Protein AF-A0A4Y9J8U8-F1 (afdb_monomer)

pLDDT: mean 78.24, std 16.01, range [36.09, 95.69]

Foldseek 3Di:
DLVVLVVCLVVDDDQDQFDFLCVQLHPCSVQWKDFQVRDDSNDAGTSCLFPCNVPVPVVVCLLVVLVVVLVVQCVVVVDDPDDDRSVVCSVVVVSSVVSVVVSVVVSVVRLVVRVVGMDTDDDPDPVSVVVSVVQCPDPSHSVVSNVVRSCNGCVVVPDDDDDD

Sequence (164 aa):
AYSRLKQLLTSGTALPPDFTLVRAAGPEAPQVFTRRSGRPLTQGISGLFTYDGYYGVFAHELPKVTALLAQEETWVLGKAQGQRSVANEVMTGQLAQEVKRLYLMEYAKVWEDFLADVRPVRVASLDQAGEQARRCSSANSSLERFIRAVARATSPVSYSHLTL

Secondary structure (DSSP, 8-state):
-HHHHHHHHHHSS-PPPPB-HHHHH-TTHHHHEEETT---TT--B-GGGSHHHIIIIIHHHHHHHHHHHHHHHHHHTTT-TTS--HHHHHHTTHHHHHHHHHHHHHHHHHHHHHHHHEEEPPPSSHHHHHHHHHHHHSTT-HHHHHHHHHHHHHGGGSSSS---

InterPro domains:
  IPR009612 IcmF-related [PF06761] (1-154)
  IPR053156 Type VI secretion system TssM-like [PTHR36153] (12-154)

Solvent-accessible surface area (backbone atoms only — not comparable to full-atom values): 9344 Å² total; per-residue (Å²): 110,50,71,58,49,52,50,49,57,72,78,38,78,89,61,49,76,57,52,19,49,40,78,40,20,34,94,60,22,78,77,48,41,43,38,79,82,70,58,58,55,80,56,62,46,57,14,61,72,30,47,63,11,38,66,73,40,50,64,66,47,48,63,57,53,47,52,51,52,23,53,51,48,52,66,74,47,77,83,63,92,85,66,94,48,58,51,56,30,46,76,72,39,51,50,56,51,52,37,50,50,55,50,52,52,50,38,50,49,55,50,52,59,51,55,76,28,54,39,69,50,85,65,93,44,73,70,51,44,54,55,48,50,51,51,45,68,38,93,87,12,41,53,52,37,30,52,54,45,49,51,59,41,49,49,88,71,72,80,84,82,89,79,134

Organism: NCBI:txid1432788

Structure (mmCIF, N/CA/C/O backbone):
data_AF-A0A4Y9J8U8-F1
#
_entry.id   AF-A0A4Y9J8U8-F1
#
loop_
_atom_site.group_PDB
_atom_site.id
_atom_site.type_symbol
_atom_site.label_atom_id
_atom_site.label_alt_id
_atom_site.label_comp_id
_atom_site.label_asym_id
_atom_site.label_entity_id
_atom_site.label_seq_id
_atom_site.pdbx_PDB_ins_code
_atom_site.Cartn_x
_atom_site.Cartn_y
_atom_site.Cartn_z
_atom_site.occupancy
_atom_site.B_iso_or_equiv
_atom_site.auth_seq_id
_atom_site.auth_comp_id
_atom_site.auth_asym_id
_atom_site.auth_atom_id
_atom_site.pdbx_PDB_model_num
ATOM 1 N N . ALA A 1 1 ? -13.289 -8.079 12.590 1.00 81.31 1 ALA A N 1
ATOM 2 C CA . ALA A 1 1 ? -12.902 -6.650 12.631 1.00 81.31 1 ALA A CA 1
ATOM 3 C C . ALA A 1 1 ? -12.051 -6.230 11.426 1.00 81.31 1 ALA A C 1
ATOM 5 O O . ALA A 1 1 ? -12.508 -5.391 10.660 1.00 81.31 1 ALA A O 1
ATOM 6 N N . TYR A 1 2 ? -10.869 -6.828 11.202 1.00 88.12 2 TYR A N 1
ATOM 7 C CA . TYR A 1 2 ? -9.978 -6.437 10.095 1.00 88.12 2 TYR A CA 1
ATOM 8 C C . TYR A 1 2 ? -10.612 -6.543 8.696 1.00 88.12 2 TYR A C 1
ATOM 10 O O . TYR A 1 2 ? -10.598 -5.567 7.953 1.00 88.12 2 TYR A O 1
ATOM 18 N N . SER A 1 3 ? -11.229 -7.680 8.355 1.00 88.44 3 SER A N 1
ATOM 19 C CA . SER A 1 3 ? -11.898 -7.883 7.056 1.00 88.44 3 SER A CA 1
ATOM 20 C C . SER A 1 3 ? -12.967 -6.827 6.764 1.00 88.44 3 SER A C 1
ATOM 22 O O . SER A 1 3 ? -13.044 -6.308 5.654 1.00 88.44 3 SER A O 1
ATOM 24 N N . ARG A 1 4 ? -13.748 -6.460 7.784 1.00 85.75 4 ARG A N 1
ATOM 25 C CA . ARG A 1 4 ? -14.772 -5.418 7.693 1.00 85.75 4 ARG A CA 1
ATOM 26 C C . ARG A 1 4 ? -14.167 -4.033 7.493 1.00 85.75 4 ARG A C 1
ATOM 28 O O . ARG A 1 4 ? -14.622 -3.317 6.610 1.00 85.75 4 ARG A O 1
ATOM 35 N N . LEU A 1 5 ? -13.135 -3.672 8.265 1.00 86.75 5 LEU A N 1
ATOM 36 C CA . LEU A 1 5 ? -12.400 -2.419 8.060 1.00 86.75 5 LEU A CA 1
ATOM 37 C C . LEU A 1 5 ? -11.858 -2.360 6.629 1.00 86.75 5 LEU A C 1
ATOM 39 O O . LEU A 1 5 ? -12.104 -1.392 5.928 1.00 86.75 5 LEU A O 1
ATOM 43 N N . LYS A 1 6 ? -11.209 -3.425 6.154 1.00 90.19 6 LYS A N 1
ATOM 44 C CA . LYS A 1 6 ? -10.696 -3.501 4.782 1.00 90.19 6 LYS A CA 1
ATOM 45 C C . LYS A 1 6 ? -11.798 -3.325 3.736 1.00 90.19 6 LYS A C 1
ATOM 47 O O . LYS A 1 6 ? -11.606 -2.566 2.792 1.00 90.19 6 LYS A O 1
ATOM 52 N N . GLN A 1 7 ? -12.947 -3.979 3.904 1.00 89.12 7 GLN A N 1
ATOM 53 C CA . GLN A 1 7 ? -14.088 -3.812 3.003 1.00 89.12 7 GLN A CA 1
ATOM 54 C C . GLN A 1 7 ? -14.589 -2.362 3.004 1.00 89.12 7 GLN A C 1
ATOM 56 O O . GLN A 1 7 ? -14.750 -1.785 1.936 1.00 89.12 7 GLN A O 1
ATOM 61 N N . LEU A 1 8 ? -14.747 -1.742 4.177 1.00 86.62 8 LEU A N 1
ATOM 62 C CA . LEU A 1 8 ? -15.129 -0.331 4.293 1.00 86.62 8 LEU A CA 1
ATOM 63 C C . LEU A 1 8 ? -14.117 0.601 3.618 1.00 86.62 8 LEU A C 1
ATOM 65 O O . LEU A 1 8 ? -14.527 1.513 2.915 1.00 86.62 8 LEU A O 1
ATOM 69 N N . LEU A 1 9 ? -12.817 0.342 3.774 1.00 86.88 9 LEU A N 1
ATOM 70 C CA . LEU A 1 9 ? -11.743 1.129 3.156 1.00 86.88 9 LEU A CA 1
ATOM 71 C C . LEU A 1 9 ? -11.609 0.919 1.646 1.00 86.88 9 LEU A C 1
ATOM 73 O O . LEU A 1 9 ? -11.012 1.742 0.966 1.00 86.88 9 LEU A O 1
ATOM 77 N N . THR A 1 10 ? -12.098 -0.207 1.130 1.00 85.62 10 THR A N 1
ATOM 78 C CA . THR A 1 10 ? -12.054 -0.511 -0.308 1.00 85.62 10 THR A CA 1
ATOM 79 C C . THR A 1 10 ? -13.324 -0.030 -1.011 1.00 85.62 10 THR A C 1
ATOM 81 O O . THR A 1 10 ? -13.284 0.325 -2.184 1.00 85.62 10 THR A O 1
ATOM 84 N N . SER A 1 11 ? -14.462 -0.033 -0.309 1.00 82.69 11 SER A N 1
ATOM 85 C CA . SER A 1 11 ? -15.759 0.430 -0.820 1.00 82.69 11 SER A CA 1
ATOM 86 C C . SER A 1 11 ? -16.030 1.913 -0.546 1.00 82.69 11 SER A C 1
ATOM 88 O O . SER A 1 11 ? -16.860 2.512 -1.223 1.00 82.69 11 SER A O 1
ATOM 90 N N . GLY A 1 12 ? -15.369 2.492 0.454 1.00 70.75 12 GLY A N 1
ATOM 91 C CA . GLY A 1 12 ? -15.454 3.896 0.845 1.00 70.75 12 GLY A CA 1
ATOM 92 C C . GLY A 1 12 ? -14.104 4.607 0.738 1.00 70.75 12 GLY A C 1
ATOM 93 O O . GLY A 1 12 ? -13.077 3.966 0.561 1.00 70.75 12 GLY A O 1
ATOM 94 N N . THR A 1 13 ? -14.150 5.939 0.869 1.00 64.38 13 THR A N 1
ATOM 95 C CA . THR A 1 13 ? -13.028 6.902 0.820 1.00 64.38 13 THR A CA 1
ATOM 96 C C . THR A 1 13 ? -12.163 6.895 -0.449 1.00 64.38 13 THR A C 1
ATOM 98 O O . THR A 1 13 ? -11.882 5.881 -1.077 1.00 64.38 13 THR A O 1
ATOM 101 N N . ALA A 1 14 ? -11.714 8.090 -0.846 1.00 79.12 14 ALA A N 1
ATOM 102 C CA . ALA A 1 14 ? -10.750 8.265 -1.925 1.00 79.12 14 ALA A CA 1
ATOM 103 C C . ALA A 1 14 ? -9.389 7.711 -1.478 1.00 79.12 14 ALA A C 1
ATOM 105 O O . ALA A 1 14 ? -8.591 8.425 -0.868 1.00 79.12 14 ALA A O 1
ATOM 106 N N . LEU A 1 15 ? -9.147 6.423 -1.731 1.00 88.56 15 LEU A N 1
ATOM 107 C CA . LEU A 1 15 ? -7.833 5.826 -1.531 1.00 88.56 15 LEU A CA 1
ATOM 108 C C . LEU A 1 15 ? -6.783 6.639 -2.306 1.00 88.56 15 LEU A C 1
ATOM 110 O O . LEU A 1 15 ? -7.060 7.103 -3.420 1.00 88.56 15 LEU A O 1
ATOM 114 N N . PRO A 1 16 ? -5.563 6.788 -1.759 1.00 91.69 16 PRO A N 1
ATOM 115 C CA . PRO A 1 16 ? -4.443 7.277 -2.541 1.00 91.69 16 PRO A CA 1
ATOM 116 C C . PRO A 1 16 ? -4.298 6.444 -3.817 1.00 91.69 16 PRO A C 1
ATOM 118 O O . PRO A 1 16 ? -4.687 5.274 -3.836 1.00 91.69 16 PRO A O 1
ATOM 121 N N . PRO A 1 17 ? -3.725 6.992 -4.893 1.00 92.44 17 PRO A N 1
ATOM 122 C CA . PRO A 1 17 ? -3.617 6.218 -6.112 1.00 92.44 17 PRO A CA 1
ATOM 123 C C . PRO A 1 17 ? -2.594 5.087 -5.932 1.00 92.44 17 PRO A C 1
ATOM 125 O O . PRO A 1 17 ? -1.581 5.260 -5.245 1.00 92.44 17 PRO A O 1
ATOM 128 N N . ASP A 1 18 ? -2.826 3.962 -6.602 1.00 94.69 18 ASP A N 1
ATOM 129 C CA . ASP A 1 18 ? -2.029 2.737 -6.482 1.00 94.69 18 ASP A CA 1
ATOM 130 C C . ASP A 1 18 ? -0.540 2.937 -6.766 1.00 94.69 18 ASP A C 1
ATOM 132 O O . ASP A 1 18 ? -0.143 3.629 -7.710 1.00 94.69 18 ASP A O 1
ATOM 136 N N . PHE A 1 19 ? 0.314 2.279 -5.988 1.00 94.69 19 PHE A N 1
ATOM 137 C CA . PHE A 1 19 ? 1.744 2.249 -6.260 1.00 94.69 19 PHE A CA 1
ATOM 138 C C . PHE A 1 19 ? 2.019 1.329 -7.450 1.00 94.69 19 PHE A C 1
ATOM 140 O O . PHE A 1 19 ? 1.784 0.125 -7.384 1.00 94.69 19 PHE A O 1
ATOM 147 N N . THR A 1 20 ? 2.560 1.879 -8.536 1.00 95.69 20 THR A N 1
ATOM 148 C CA . THR A 1 20 ? 2.871 1.135 -9.765 1.00 95.69 20 THR A CA 1
ATOM 149 C C . THR A 1 20 ? 4.320 1.361 -10.169 1.00 95.69 20 THR A C 1
ATOM 151 O O . THR A 1 20 ? 4.923 2.372 -9.801 1.00 95.69 20 THR A O 1
ATOM 154 N N . LEU A 1 21 ? 4.889 0.448 -10.963 1.00 91.31 21 LEU A N 1
ATOM 155 C CA . LEU A 1 21 ? 6.259 0.613 -11.461 1.00 91.31 21 LEU A CA 1
ATOM 156 C C . LEU A 1 21 ? 6.395 1.874 -12.316 1.00 91.31 21 LEU A C 1
ATOM 158 O O . LEU A 1 21 ? 7.371 2.597 -12.168 1.00 91.31 21 L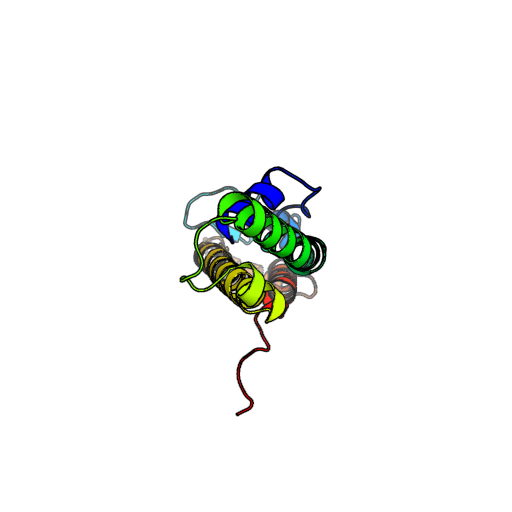EU A O 1
ATOM 162 N N . VAL A 1 22 ? 5.400 2.183 -13.150 1.00 92.69 22 VAL A N 1
ATOM 163 C CA . VAL A 1 22 ? 5.423 3.389 -13.996 1.00 92.69 22 VAL A CA 1
ATOM 164 C C . VAL A 1 22 ? 5.396 4.669 -13.152 1.00 92.69 22 VAL A C 1
ATOM 166 O O . VAL A 1 22 ? 6.148 5.600 -13.434 1.00 92.69 22 VAL A O 1
ATOM 169 N N . ARG A 1 23 ? 4.593 4.720 -12.078 1.00 91.25 23 ARG A N 1
ATOM 170 C CA . ARG A 1 23 ? 4.558 5.884 -11.170 1.00 91.25 23 ARG A CA 1
ATOM 171 C C . ARG A 1 23 ? 5.831 6.006 -10.330 1.00 91.25 23 ARG A C 1
ATOM 173 O O . ARG A 1 23 ? 6.282 7.119 -10.085 1.00 91.25 23 ARG A O 1
ATOM 180 N N . ALA A 1 24 ? 6.407 4.882 -9.904 1.00 88.19 24 ALA A N 1
ATOM 181 C CA . ALA A 1 24 ? 7.583 4.858 -9.036 1.00 88.19 24 ALA A CA 1
ATOM 182 C C . ALA A 1 24 ? 8.905 5.100 -9.786 1.00 88.19 24 ALA A C 1
ATOM 184 O O . ALA A 1 24 ? 9.785 5.789 -9.278 1.00 88.19 24 ALA A O 1
ATOM 185 N N . ALA A 1 25 ? 9.054 4.536 -10.986 1.00 83.06 25 ALA A N 1
ATOM 186 C CA . ALA A 1 25 ? 10.293 4.566 -11.765 1.00 83.06 25 ALA A CA 1
ATOM 187 C C . ALA A 1 25 ? 10.265 5.566 -12.938 1.00 83.06 25 ALA A C 1
ATOM 189 O O . ALA A 1 25 ? 11.302 5.825 -13.557 1.00 83.06 25 ALA A O 1
ATOM 190 N N . GLY A 1 26 ? 9.104 6.164 -13.225 1.00 83.31 26 GLY A N 1
ATOM 191 C CA . GLY A 1 26 ? 8.919 7.156 -14.282 1.00 83.31 26 GLY A CA 1
ATOM 192 C C . GLY A 1 26 ? 8.731 6.558 -15.686 1.00 83.31 26 GLY A C 1
ATOM 193 O O . GLY A 1 26 ? 8.596 5.344 -15.833 1.00 83.31 26 GLY A O 1
ATOM 194 N N . PRO A 1 27 ? 8.730 7.404 -16.735 1.00 84.75 27 PRO A N 1
ATOM 195 C CA . PRO A 1 27 ? 8.406 7.000 -18.110 1.00 84.75 27 PRO A CA 1
ATOM 196 C C . PRO A 1 27 ? 9.301 5.895 -18.687 1.00 84.75 27 PRO A C 1
ATOM 198 O O . PRO A 1 27 ? 8.835 5.084 -19.479 1.00 84.75 27 PRO A O 1
ATOM 201 N N . GLU A 1 28 ? 10.557 5.817 -18.243 1.00 81.56 28 GLU A N 1
ATOM 202 C CA . GLU A 1 28 ? 11.535 4.815 -18.693 1.00 81.56 28 GLU A CA 1
ATOM 203 C C . GLU A 1 28 ? 11.357 3.441 -18.017 1.00 81.56 28 GLU A C 1
ATOM 205 O O . GLU A 1 28 ? 12.071 2.489 -18.338 1.00 81.56 28 GLU A O 1
ATOM 210 N N . ALA A 1 29 ? 10.396 3.295 -17.092 1.00 85.44 29 ALA A N 1
ATOM 211 C CA . ALA A 1 29 ? 10.142 2.041 -16.383 1.00 85.44 29 ALA A CA 1
ATOM 212 C C . ALA A 1 29 ? 10.018 0.810 -17.308 1.00 85.44 29 ALA A C 1
ATOM 214 O O . ALA A 1 29 ? 10.607 -0.215 -16.960 1.00 85.44 29 ALA A O 1
ATOM 215 N N . PRO A 1 30 ? 9.348 0.870 -18.481 1.00 88.00 30 PRO A N 1
ATOM 216 C CA . PRO A 1 30 ? 9.245 -0.275 -19.390 1.00 88.00 30 PRO A CA 1
ATOM 217 C C . PRO A 1 30 ? 10.565 -0.729 -20.021 1.00 88.00 30 PRO A C 1
ATOM 219 O O . PRO A 1 30 ? 10.665 -1.874 -20.448 1.00 88.00 30 PRO A O 1
ATOM 222 N N . GLN A 1 31 ? 11.580 0.137 -20.080 1.00 84.88 31 GLN A N 1
ATOM 223 C CA . GLN A 1 31 ? 12.899 -0.213 -20.621 1.00 84.88 31 GLN A CA 1
ATOM 224 C C . GLN A 1 31 ? 13.805 -0.873 -19.576 1.00 84.88 31 GLN A C 1
ATOM 226 O O . GLN A 1 31 ? 14.790 -1.523 -19.923 1.00 84.88 31 GLN A O 1
ATOM 231 N N . VAL A 1 32 ? 13.494 -0.679 -18.292 1.00 81.12 32 VAL A N 1
ATOM 232 C CA . VAL A 1 32 ? 14.334 -1.116 -17.171 1.00 81.12 32 VAL A CA 1
ATOM 233 C C . VAL A 1 32 ? 13.711 -2.292 -16.437 1.00 81.12 32 VAL A C 1
ATOM 235 O O . VAL A 1 32 ? 14.439 -3.177 -15.996 1.00 81.12 32 VAL A O 1
ATOM 238 N N . PHE A 1 33 ? 12.383 -2.340 -16.333 1.00 88.06 33 PHE A N 1
ATOM 239 C CA . PHE A 1 33 ? 11.669 -3.318 -15.525 1.00 88.06 33 PHE A CA 1
ATOM 240 C C . PHE A 1 33 ? 10.703 -4.175 -16.335 1.00 88.06 33 PHE A C 1
ATOM 242 O O . PHE A 1 33 ? 10.029 -3.727 -17.256 1.00 88.06 33 PHE A O 1
ATOM 249 N N . THR A 1 34 ? 10.582 -5.421 -15.900 1.00 92.56 34 THR A N 1
ATOM 250 C CA . THR A 1 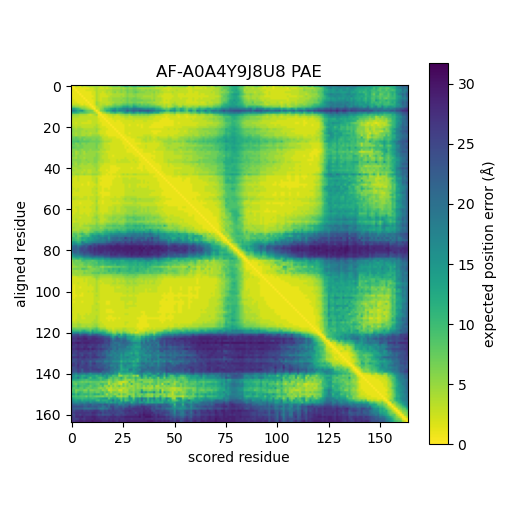34 ? 9.537 -6.359 -16.292 1.00 92.56 34 THR A CA 1
ATOM 251 C C . THR A 1 34 ? 8.962 -7.039 -15.047 1.00 92.56 34 THR A C 1
ATOM 253 O O . THR A 1 34 ? 9.499 -6.913 -13.940 1.00 92.56 34 THR A O 1
ATOM 256 N N . ARG A 1 35 ? 7.849 -7.754 -15.213 1.00 94.31 35 ARG A N 1
ATOM 257 C CA . ARG A 1 35 ? 7.213 -8.558 -14.165 1.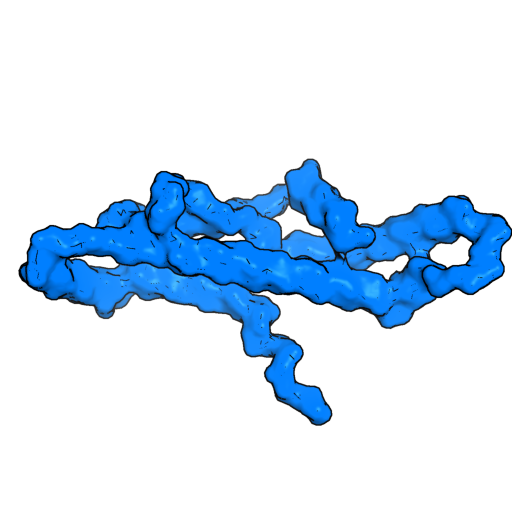00 94.31 35 ARG A CA 1
ATOM 258 C C . ARG A 1 35 ? 7.375 -10.029 -14.510 1.00 94.31 35 ARG A C 1
ATOM 260 O O . ARG A 1 35 ? 7.003 -10.442 -15.606 1.00 94.31 35 ARG A O 1
ATOM 267 N N . ARG A 1 36 ? 7.882 -10.837 -13.575 1.00 93.25 36 ARG A N 1
ATOM 268 C CA . ARG A 1 36 ? 8.005 -12.296 -13.749 1.00 93.25 36 ARG A CA 1
ATOM 269 C C . ARG A 1 36 ? 6.647 -12.935 -14.069 1.00 93.25 36 ARG A C 1
ATOM 271 O O . ARG A 1 36 ? 6.591 -13.872 -14.853 1.00 93.25 36 ARG A O 1
ATOM 278 N N . SER A 1 37 ? 5.573 -12.411 -13.488 1.00 93.56 37 SER A N 1
ATOM 279 C CA . SER A 1 37 ? 4.187 -12.829 -13.705 1.00 93.56 37 SER A CA 1
ATOM 280 C C . SER A 1 37 ? 3.597 -12.416 -15.057 1.00 93.56 37 SER A C 1
ATOM 282 O O . SER A 1 37 ? 2.499 -12.856 -15.382 1.00 93.56 37 SER A O 1
ATOM 284 N N . GLY A 1 38 ? 4.264 -11.539 -15.816 1.00 92.62 38 GLY A N 1
ATOM 285 C CA . GLY A 1 38 ? 3.724 -10.951 -17.045 1.00 92.62 38 GLY A CA 1
ATOM 286 C C . GLY A 1 38 ? 2.646 -9.881 -16.827 1.00 92.62 38 GLY A C 1
ATOM 287 O O . GLY A 1 38 ? 2.080 -9.387 -17.799 1.00 92.62 38 GLY A O 1
ATOM 288 N N . ARG A 1 39 ? 2.348 -9.495 -15.576 1.00 95.19 39 ARG A N 1
ATOM 289 C CA . ARG A 1 39 ? 1.381 -8.422 -15.286 1.00 95.19 39 ARG A CA 1
ATOM 290 C C . ARG A 1 39 ? 1.851 -7.058 -15.826 1.00 95.19 39 ARG A C 1
ATOM 292 O O . ARG A 1 39 ? 3.059 -6.802 -15.844 1.00 95.19 39 ARG A O 1
ATOM 299 N N . PRO A 1 40 ? 0.928 -6.151 -16.203 1.00 95.12 40 PRO A N 1
ATOM 300 C CA . PRO A 1 40 ? 1.279 -4.805 -16.658 1.00 95.12 40 PRO A CA 1
ATOM 301 C C . PRO A 1 40 ? 2.041 -4.000 -15.595 1.00 95.12 40 PRO A C 1
ATOM 303 O O . PRO A 1 40 ? 1.724 -4.075 -14.412 1.00 95.12 40 PRO A O 1
ATOM 306 N N . LEU A 1 41 ? 2.981 -3.144 -16.012 1.00 92.25 41 LEU A N 1
ATOM 307 C CA . LEU A 1 41 ? 3.726 -2.245 -15.104 1.00 92.25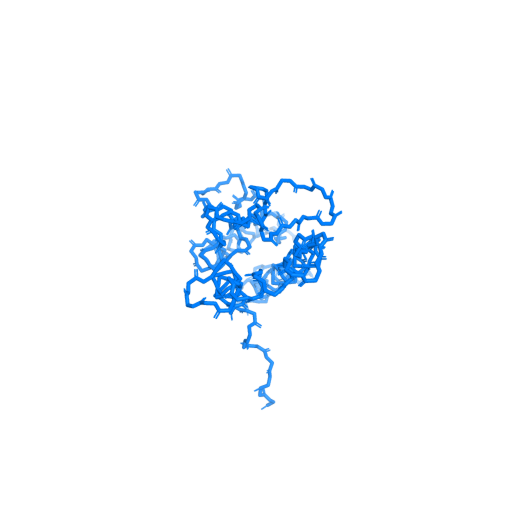 41 LEU A CA 1
ATOM 308 C C . LEU A 1 41 ? 2.850 -1.145 -14.478 1.00 92.25 41 LEU A C 1
ATOM 310 O O . LEU A 1 41 ? 3.245 -0.507 -13.499 1.00 92.25 41 LEU A O 1
ATOM 314 N N . THR A 1 42 ? 1.678 -0.914 -15.070 1.00 94.75 42 THR A N 1
ATOM 315 C CA . THR A 1 42 ? 0.618 -0.025 -14.581 1.00 94.75 42 THR A CA 1
ATOM 316 C C . THR A 1 42 ? -0.260 -0.683 -13.522 1.00 94.75 42 THR A C 1
ATOM 318 O O . THR A 1 42 ? -1.008 0.021 -12.854 1.00 94.75 42 THR A O 1
ATOM 321 N N . GLN A 1 43 ? -0.167 -2.001 -13.337 1.00 95.19 43 GLN A N 1
ATOM 322 C CA . GLN A 1 43 ? -0.799 -2.703 -12.228 1.00 95.19 43 GLN A CA 1
ATOM 323 C C . GLN A 1 43 ? 0.203 -2.822 -11.079 1.00 95.19 43 GLN A C 1
ATOM 325 O O . GLN A 1 43 ? 1.363 -3.186 -11.283 1.00 95.19 43 GLN A O 1
ATOM 330 N N . GLY A 1 44 ? -0.234 -2.537 -9.855 1.00 93.94 44 GLY A N 1
ATOM 331 C CA . GLY A 1 44 ? 0.656 -2.611 -8.707 1.00 93.94 44 GLY A CA 1
ATOM 332 C C . GLY A 1 44 ? -0.056 -2.807 -7.381 1.00 93.94 44 GLY A C 1
ATOM 333 O O . GLY A 1 44 ? -0.995 -3.594 -7.286 1.00 93.94 44 GLY A O 1
ATOM 334 N N . ILE A 1 45 ? 0.464 -2.158 -6.347 1.00 95.38 45 ILE A N 1
ATOM 335 C CA . ILE A 1 45 ? -0.017 -2.278 -4.975 1.00 95.38 45 ILE A CA 1
ATOM 336 C C . ILE A 1 45 ? -1.138 -1.264 -4.768 1.00 95.38 45 ILE A C 1
ATOM 338 O O . ILE A 1 45 ? -0.951 -0.081 -5.058 1.00 95.38 45 ILE A O 1
ATOM 342 N N . SER A 1 46 ? -2.276 -1.723 -4.240 1.00 95.56 46 SER A N 1
ATOM 343 C CA . SER A 1 46 ? -3.383 -0.833 -3.877 1.00 95.56 46 SER A CA 1
ATOM 344 C C . SER A 1 46 ? -2.884 0.312 -2.998 1.00 95.56 46 SER A C 1
ATOM 346 O O . SER A 1 46 ? -2.118 0.078 -2.061 1.00 95.56 46 SER A O 1
ATOM 348 N N . GLY A 1 47 ? -3.361 1.531 -3.257 1.00 94.25 47 GLY A N 1
ATOM 349 C CA . GLY A 1 47 ? -3.037 2.717 -2.464 1.00 94.25 47 GLY A CA 1
ATOM 350 C C . GLY A 1 47 ? -3.251 2.543 -0.961 1.00 94.25 47 GLY A C 1
ATOM 351 O O . GLY A 1 47 ? -2.534 3.163 -0.177 1.00 94.25 47 GLY A O 1
ATOM 352 N N . LEU A 1 48 ? -4.156 1.643 -0.556 1.00 94.38 48 LEU A N 1
ATOM 353 C CA . LEU A 1 48 ? -4.353 1.245 0.836 1.00 94.38 48 LEU A CA 1
ATOM 354 C C . LEU A 1 48 ? -3.044 0.776 1.488 1.00 94.38 48 LEU A C 1
ATOM 356 O O . LEU A 1 48 ? -2.735 1.217 2.584 1.00 94.38 48 LEU A O 1
ATOM 360 N N . PHE A 1 49 ? -2.240 -0.039 0.802 1.00 94.94 49 PHE A N 1
ATOM 361 C CA . PHE A 1 49 ? -0.978 -0.592 1.310 1.00 94.94 49 PHE A CA 1
ATOM 362 C C . PHE A 1 49 ? 0.234 0.269 0.931 1.00 94.94 49 PHE A C 1
ATOM 364 O O . PHE A 1 49 ? 1.305 -0.238 0.598 1.00 94.94 49 PHE A O 1
ATOM 371 N N . THR A 1 50 ? 0.071 1.589 0.978 1.00 93.38 50 THR A N 1
ATOM 372 C CA . THR A 1 50 ? 1.158 2.559 0.796 1.00 93.38 50 THR A CA 1
ATOM 373 C C . THR A 1 50 ? 1.340 3.400 2.056 1.00 93.38 50 THR A C 1
ATOM 375 O O . THR A 1 50 ? 0.497 3.367 2.953 1.00 93.38 50 THR A O 1
ATOM 378 N N . TYR A 1 51 ? 2.418 4.186 2.125 1.00 88.38 51 TYR A N 1
ATOM 379 C CA . TYR A 1 51 ? 2.629 5.145 3.214 1.00 88.38 51 TYR A CA 1
ATOM 380 C C . TYR A 1 51 ? 1.416 6.073 3.386 1.00 88.38 51 TYR A C 1
ATOM 382 O O . TYR A 1 51 ? 0.866 6.180 4.483 1.00 88.38 51 TYR A O 1
ATOM 390 N N . ASP A 1 52 ? 0.960 6.686 2.290 1.00 91.06 52 ASP A N 1
ATOM 391 C CA . ASP A 1 52 ? -0.179 7.607 2.307 1.00 91.06 52 ASP A CA 1
ATOM 392 C C . ASP A 1 52 ? -1.484 6.871 2.655 1.00 91.06 52 ASP A C 1
ATOM 394 O O . ASP A 1 52 ? -2.341 7.428 3.332 1.00 91.06 52 ASP A O 1
ATOM 398 N N . GLY A 1 53 ? -1.625 5.600 2.262 1.00 93.25 53 GLY A N 1
ATOM 399 C CA . GLY A 1 53 ? -2.774 4.769 2.636 1.00 93.25 53 GLY A CA 1
ATOM 400 C C . GLY A 1 53 ? -2.793 4.423 4.121 1.00 93.25 53 GLY A C 1
ATOM 401 O O . GLY A 1 53 ? -3.837 4.500 4.766 1.00 93.25 53 GLY A O 1
ATOM 402 N N . TYR A 1 54 ? -1.634 4.106 4.698 1.00 92.38 54 TYR A N 1
ATOM 403 C CA . TYR A 1 54 ? -1.533 3.809 6.120 1.00 92.38 54 TYR A CA 1
ATOM 404 C C . TYR A 1 54 ? -1.829 5.045 6.976 1.00 92.38 54 TYR A C 1
ATOM 406 O O . TYR A 1 54 ? -2.717 4.996 7.828 1.00 92.38 54 TYR A O 1
ATOM 414 N N . TYR A 1 55 ? -1.111 6.147 6.742 1.00 91.00 55 TYR A N 1
ATOM 415 C CA . TYR A 1 55 ? -1.243 7.352 7.562 1.00 91.00 55 TYR A CA 1
ATOM 416 C C . TYR A 1 55 ? -2.499 8.149 7.230 1.00 91.00 55 TYR A C 1
ATOM 418 O O . TYR A 1 55 ? -3.164 8.608 8.146 1.00 91.00 55 TYR A O 1
ATOM 426 N N . GLY A 1 56 ? -2.835 8.294 5.948 1.00 90.19 56 GLY A N 1
ATOM 427 C CA . GLY A 1 56 ? -3.943 9.128 5.487 1.00 90.19 56 GLY A CA 1
ATOM 428 C C . GLY A 1 56 ? -5.304 8.438 5.485 1.00 90.19 56 GLY A C 1
ATOM 429 O O . GLY A 1 56 ? -6.318 9.126 5.407 1.00 90.19 56 GLY A O 1
ATOM 430 N N . VAL A 1 57 ? -5.360 7.105 5.600 1.00 92.38 57 VAL A N 1
ATOM 431 C CA . VAL A 1 57 ? -6.631 6.363 5.572 1.00 92.38 57 VAL A CA 1
ATOM 432 C C . VAL A 1 57 ? -6.738 5.371 6.728 1.00 92.38 57 VAL A C 1
ATOM 434 O O . VAL A 1 57 ? -7.551 5.561 7.631 1.00 92.38 57 VAL A O 1
ATOM 437 N N . PHE A 1 58 ? -5.916 4.320 6.742 1.00 93.31 58 PHE A N 1
ATOM 438 C CA . PHE A 1 58 ? -6.076 3.207 7.682 1.00 93.31 58 PHE A CA 1
ATOM 439 C C . PHE A 1 58 ? -6.012 3.653 9.149 1.00 93.31 58 PHE A C 1
ATOM 441 O O . PHE A 1 58 ? -6.893 3.309 9.936 1.00 93.31 58 PHE A O 1
ATOM 448 N N . ALA A 1 59 ? -4.995 4.437 9.518 1.00 91.88 59 ALA A N 1
ATOM 449 C CA . ALA A 1 59 ? -4.799 4.894 10.893 1.00 91.88 59 ALA A CA 1
ATOM 450 C C . ALA A 1 59 ? -5.949 5.787 11.394 1.00 91.88 59 ALA A C 1
ATOM 452 O O . ALA A 1 59 ? -6.274 5.754 12.580 1.00 91.88 59 ALA A O 1
ATOM 453 N N . HIS A 1 60 ? -6.590 6.545 10.500 1.00 91.38 60 HIS A N 1
ATOM 454 C CA . HIS A 1 60 ? -7.724 7.412 10.830 1.00 91.38 60 HIS A CA 1
ATOM 455 C C . HIS A 1 60 ? -9.051 6.655 10.956 1.00 91.38 60 HIS A C 1
ATOM 457 O O . HIS A 1 60 ? -9.900 7.027 11.768 1.00 91.38 60 HIS A O 1
ATOM 463 N N . GLU A 1 61 ? -9.242 5.600 10.166 1.00 91.31 61 GLU A N 1
ATOM 464 C CA . GLU A 1 61 ? -10.483 4.820 10.151 1.00 91.31 61 GLU A CA 1
ATOM 465 C C . GLU A 1 61 ? -10.509 3.717 11.214 1.00 91.31 61 GLU A C 1
ATOM 467 O O . GLU A 1 61 ? -11.581 3.340 11.696 1.00 91.31 61 GLU A O 1
ATOM 472 N N . LEU A 1 62 ? -9.336 3.239 11.641 1.00 91.44 62 LEU A N 1
ATOM 473 C CA . LEU A 1 62 ? -9.212 2.180 12.638 1.00 91.44 62 LEU A CA 1
ATOM 474 C C . LEU A 1 62 ? -10.015 2.466 13.928 1.00 91.44 62 LEU A C 1
ATOM 476 O O . LEU A 1 62 ? -10.845 1.619 14.269 1.00 91.44 62 LEU A O 1
ATOM 480 N N . PRO A 1 63 ? -9.880 3.628 14.609 1.00 90.06 63 PRO A N 1
ATOM 481 C CA . PRO A 1 63 ? -10.632 3.902 15.836 1.00 90.06 63 PRO A CA 1
ATOM 482 C C . PRO A 1 63 ? -12.152 3.928 15.625 1.00 90.06 63 PRO A C 1
ATOM 484 O O . PRO A 1 63 ? -12.905 3.451 16.476 1.00 90.06 63 PRO A O 1
ATOM 487 N N . LYS A 1 64 ? -12.611 4.447 14.475 1.00 89.38 64 LYS A N 1
ATOM 488 C CA . LYS A 1 64 ? -14.040 4.566 14.142 1.00 89.38 64 LYS A CA 1
ATOM 489 C C . LYS A 1 64 ? -14.682 3.192 13.991 1.00 89.38 64 LYS A C 1
ATOM 491 O O . LYS A 1 64 ? -15.729 2.928 14.576 1.00 89.38 64 LYS A O 1
ATOM 496 N N . VAL A 1 65 ? -14.028 2.297 13.250 1.00 86.38 65 VAL A N 1
ATOM 497 C CA . VAL A 1 65 ? -14.539 0.939 13.031 1.00 86.38 65 VAL A CA 1
ATOM 498 C C . VAL A 1 65 ? -14.492 0.116 14.312 1.00 86.38 65 VAL A C 1
ATOM 500 O O . VAL A 1 65 ? -15.443 -0.608 14.595 1.00 86.38 65 VAL A O 1
ATOM 503 N N . THR A 1 66 ? -13.437 0.242 15.123 1.00 86.31 66 THR A N 1
ATOM 504 C CA . THR A 1 66 ? -13.388 -0.452 16.417 1.00 86.31 66 THR A CA 1
ATOM 505 C C . THR A 1 66 ? -14.482 0.031 17.370 1.00 86.31 66 THR A C 1
ATOM 507 O O . THR A 1 66 ? -15.098 -0.792 18.038 1.00 86.31 66 THR A O 1
ATOM 510 N N . ALA A 1 67 ? -14.797 1.331 17.383 1.00 86.50 67 ALA A N 1
ATOM 511 C CA . ALA A 1 67 ? -15.883 1.875 18.200 1.00 86.50 67 ALA A CA 1
ATOM 512 C C . ALA A 1 67 ? -17.269 1.408 17.724 1.00 86.50 67 ALA A C 1
ATOM 514 O O . ALA A 1 67 ? -18.100 1.030 18.548 1.00 86.50 67 ALA A O 1
ATOM 515 N N . LEU A 1 68 ? -17.505 1.378 16.407 1.00 85.31 68 LEU A N 1
ATOM 516 C CA . LEU A 1 68 ? -18.745 0.852 15.830 1.00 85.31 68 LEU A CA 1
ATOM 517 C C . LEU A 1 68 ? -18.965 -0.614 16.233 1.00 85.31 68 LEU A C 1
ATOM 519 O O . LEU A 1 68 ? -20.048 -0.974 16.683 1.00 85.31 68 LEU A O 1
ATOM 523 N N . LEU A 1 69 ? -17.922 -1.444 16.132 1.00 80.31 69 LEU A N 1
ATOM 524 C CA . LEU A 1 69 ? -17.990 -2.858 16.506 1.00 80.31 69 LEU A CA 1
ATOM 525 C C . LEU A 1 69 ? -18.322 -3.055 17.992 1.00 80.31 69 LEU A C 1
ATOM 527 O O . LEU A 1 69 ? -19.102 -3.944 18.320 1.00 80.31 69 LEU A O 1
ATOM 531 N N . ALA A 1 70 ? -17.788 -2.212 18.884 1.00 80.19 70 ALA A N 1
ATOM 532 C CA . ALA A 1 70 ? -18.145 -2.244 20.304 1.00 80.19 70 ALA A CA 1
ATOM 533 C C . ALA A 1 70 ? -19.634 -1.949 20.539 1.00 80.19 70 ALA A C 1
ATOM 535 O O . ALA A 1 70 ? -20.282 -2.610 21.353 1.00 80.19 70 ALA A O 1
ATOM 536 N N . GLN A 1 71 ? -20.178 -0.951 19.837 1.00 80.44 71 GLN A N 1
ATOM 537 C CA . GLN A 1 71 ? -21.586 -0.565 19.955 1.00 80.44 71 GLN A CA 1
ATOM 538 C C . GLN A 1 71 ? -22.508 -1.652 19.404 1.00 80.44 71 GLN A C 1
ATOM 540 O O . GLN A 1 71 ? -23.513 -1.980 20.033 1.00 80.44 71 GLN A O 1
ATOM 545 N N . GLU A 1 72 ? -22.142 -2.248 18.269 1.00 76.12 72 GLU A N 1
ATOM 546 C CA . GLU A 1 72 ? -22.895 -3.344 17.670 1.00 76.12 72 GLU A CA 1
ATOM 547 C C . GLU A 1 72 ? -22.900 -4.582 18.566 1.00 76.12 72 GLU A C 1
ATOM 549 O O . GLU A 1 72 ? -23.962 -5.152 18.795 1.00 76.12 72 GLU A O 1
ATOM 554 N N . GLU A 1 73 ? -21.757 -4.970 19.139 1.00 68.75 73 GLU A N 1
ATOM 555 C CA . GLU A 1 73 ? -21.729 -6.062 20.115 1.00 68.75 73 GLU A CA 1
ATOM 556 C C . GLU A 1 73 ? -22.569 -5.754 21.350 1.00 68.75 73 GLU A C 1
ATOM 558 O O . GLU A 1 73 ? -23.299 -6.622 21.811 1.00 68.75 73 GLU A O 1
ATOM 563 N N . THR A 1 74 ? -22.516 -4.530 21.876 1.00 64.38 74 THR A N 1
ATOM 564 C CA . THR A 1 74 ? -23.311 -4.149 23.056 1.00 64.38 74 THR A CA 1
ATOM 565 C C . THR A 1 74 ? -24.816 -4.226 22.767 1.00 64.38 74 THR A C 1
ATOM 567 O O . THR A 1 74 ? -25.592 -4.668 23.613 1.00 64.38 74 THR A O 1
ATOM 570 N N . TRP A 1 75 ? -25.232 -3.846 21.556 1.00 64.00 75 TRP A N 1
ATOM 571 C CA . TRP A 1 75 ? -26.615 -3.959 21.090 1.00 64.00 75 TRP A CA 1
ATOM 572 C C . TRP A 1 75 ? -27.045 -5.419 20.855 1.00 64.00 75 TRP A C 1
ATOM 574 O O . TRP A 1 75 ? -28.142 -5.800 21.264 1.00 64.00 75 TRP A O 1
ATOM 584 N N . VAL A 1 76 ? -26.190 -6.250 20.247 1.00 60.28 76 VAL A N 1
ATOM 585 C CA . VAL A 1 76 ? -26.486 -7.669 19.969 1.00 60.28 76 VAL A CA 1
ATOM 586 C C . VAL A 1 76 ? -26.444 -8.522 21.247 1.00 60.28 76 VAL A C 1
ATOM 588 O O . VAL A 1 76 ? -27.270 -9.418 21.416 1.00 60.28 76 VAL A O 1
ATOM 591 N N . LEU A 1 77 ? -25.517 -8.238 22.168 1.00 58.25 77 LEU A N 1
ATOM 592 C CA . LEU A 1 77 ? -25.238 -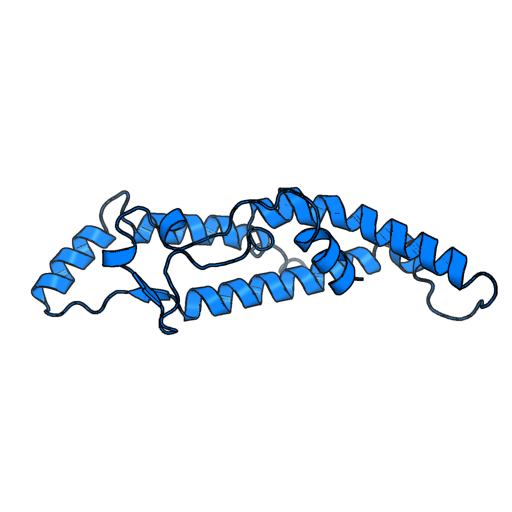9.030 23.374 1.00 58.25 77 LEU A CA 1
ATOM 593 C C . LEU A 1 77 ? -25.904 -8.499 24.646 1.00 58.25 77 LEU A C 1
ATOM 595 O O . LEU A 1 77 ? -25.549 -8.958 25.733 1.00 58.25 77 LEU A O 1
ATOM 599 N N . GLY A 1 78 ? -26.908 -7.620 24.552 1.00 54.22 78 GLY A N 1
ATOM 600 C CA . GLY A 1 78 ? -27.692 -7.099 25.687 1.00 54.22 78 GLY A CA 1
ATOM 601 C C . GLY A 1 78 ? -28.389 -8.147 26.584 1.00 54.22 78 GLY A C 1
ATOM 602 O O . GLY A 1 78 ? -29.283 -7.789 27.347 1.00 54.22 78 GLY A O 1
ATOM 603 N N . LYS A 1 79 ? -28.025 -9.437 26.493 1.00 52.94 79 LYS A N 1
ATOM 604 C CA . LYS A 1 79 ? -28.550 -10.569 27.267 1.00 52.94 79 LYS A CA 1
ATOM 605 C C . LYS A 1 79 ? -27.537 -11.662 27.671 1.00 52.94 79 LYS A C 1
ATOM 607 O O . LYS A 1 79 ? -27.962 -12.602 28.334 1.00 52.94 79 LYS A O 1
ATOM 612 N N . ALA A 1 80 ? -26.243 -11.595 27.334 1.00 49.69 80 ALA A N 1
ATOM 613 C CA . ALA A 1 80 ? -25.296 -12.682 27.654 1.00 49.69 80 ALA A CA 1
ATOM 614 C C . ALA A 1 80 ? -23.994 -12.168 28.299 1.00 49.69 80 ALA A C 1
ATOM 616 O O . ALA A 1 80 ? -23.009 -11.886 27.622 1.00 49.69 80 ALA A O 1
ATOM 617 N N . GLN A 1 81 ? -23.983 -12.058 29.631 1.00 49.34 81 GLN A N 1
ATOM 618 C CA . GLN A 1 81 ? -22.757 -11.849 30.410 1.00 49.34 81 GLN A CA 1
ATOM 619 C C . GLN A 1 81 ? -21.973 -13.167 30.488 1.00 49.34 81 GLN A C 1
ATOM 621 O O . GLN A 1 81 ? -22.458 -14.132 31.071 1.00 49.34 81 GLN A O 1
ATOM 626 N N . GLY A 1 82 ? -20.762 -13.216 29.923 1.00 52.81 82 GLY A N 1
ATOM 627 C CA . GLY A 1 82 ? -19.861 -14.353 30.156 1.00 52.81 82 GLY A CA 1
ATOM 628 C C . GLY A 1 82 ? -18.664 -14.501 29.216 1.00 52.81 82 GLY A C 1
ATOM 629 O O . GLY A 1 82 ? -17.707 -15.178 29.579 1.00 52.81 82 GLY A O 1
ATOM 630 N N . GLN A 1 83 ? -18.664 -13.869 28.039 1.00 55.66 83 GLN A N 1
ATOM 631 C CA . GLN A 1 83 ? -17.521 -13.904 27.115 1.00 55.66 83 GLN A CA 1
ATOM 632 C C . GLN A 1 83 ? -16.737 -12.588 27.116 1.00 55.66 83 GLN A C 1
ATOM 634 O O . GLN A 1 83 ? -17.265 -11.532 27.464 1.00 55.66 83 GLN A O 1
ATOM 639 N N . ARG A 1 84 ? -15.453 -12.680 26.743 1.00 61.03 84 ARG A N 1
ATOM 640 C CA . ARG A 1 84 ? -14.524 -11.562 26.528 1.00 61.03 84 ARG A CA 1
ATOM 641 C C . ARG A 1 84 ? -15.222 -10.504 25.662 1.00 61.03 84 ARG A C 1
ATOM 643 O O . ARG A 1 84 ? -15.425 -10.719 24.476 1.00 61.03 84 ARG A O 1
ATOM 650 N N . SER A 1 85 ? -15.687 -9.424 26.285 1.00 73.00 85 SER A N 1
ATOM 651 C CA . SER A 1 85 ? -16.538 -8.436 25.614 1.00 73.00 85 SER A CA 1
ATOM 652 C C . SER A 1 85 ? -15.703 -7.583 24.662 1.00 73.00 85 SER A C 1
ATOM 654 O O . SER A 1 85 ? -14.703 -7.005 25.102 1.00 73.00 85 SER A O 1
ATOM 656 N N . VAL A 1 86 ? -16.121 -7.421 23.399 1.00 74.44 86 VAL A N 1
ATOM 657 C CA . VAL A 1 86 ? -15.433 -6.513 22.463 1.00 74.44 86 VAL A CA 1
ATOM 658 C C . VAL A 1 86 ? -15.428 -5.080 22.981 1.00 74.44 86 VAL A C 1
ATOM 660 O O . VAL A 1 86 ? -14.456 -4.364 22.764 1.00 74.44 86 VAL A O 1
ATOM 663 N N . ALA A 1 87 ? -16.441 -4.665 23.748 1.00 74.69 87 ALA A N 1
ATOM 664 C CA . ALA A 1 87 ? -16.428 -3.360 24.405 1.00 74.69 87 ALA A CA 1
ATOM 665 C C . ALA A 1 87 ? -15.208 -3.191 25.333 1.00 74.69 87 ALA A C 1
ATOM 667 O O . ALA A 1 87 ? -14.574 -2.135 25.335 1.00 74.69 87 ALA A O 1
ATOM 668 N N . ASN A 1 88 ? -14.821 -4.246 26.060 1.00 78.75 88 ASN A N 1
ATOM 669 C CA . ASN A 1 88 ? -13.626 -4.239 26.905 1.00 78.75 88 ASN A CA 1
ATOM 670 C C . ASN A 1 88 ? -12.327 -4.265 26.075 1.00 78.75 88 ASN A C 1
ATOM 672 O O . ASN A 1 88 ? -11.372 -3.556 26.389 1.00 78.75 88 ASN A O 1
ATOM 676 N N . GLU A 1 89 ? -12.277 -5.031 24.982 1.00 80.56 89 GLU A N 1
ATOM 677 C CA . GLU A 1 89 ? -11.115 -5.049 24.073 1.00 80.56 89 GLU A CA 1
ATOM 678 C C . GLU A 1 89 ? -10.907 -3.713 23.349 1.00 80.56 89 GLU A C 1
ATOM 680 O O . GLU A 1 89 ? -9.776 -3.326 23.056 1.00 80.56 89 GLU A O 1
ATOM 685 N N . VAL A 1 90 ? -11.989 -2.985 23.075 1.00 80.00 90 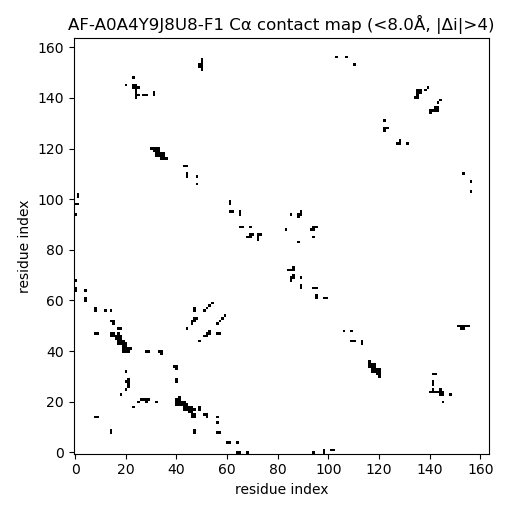VAL A N 1
ATOM 686 C CA . VAL A 1 90 ? -11.945 -1.638 22.498 1.00 80.00 90 VAL A CA 1
ATOM 687 C C . VAL A 1 90 ? -11.500 -0.620 23.542 1.00 80.00 90 VAL A C 1
ATOM 689 O O . VAL A 1 90 ? -10.602 0.168 23.253 1.00 80.00 90 VAL A O 1
ATOM 692 N N . MET A 1 91 ? -12.033 -0.683 24.767 1.00 80.56 91 MET A N 1
ATOM 693 C CA . MET A 1 91 ? -11.608 0.178 25.880 1.00 80.56 91 MET A CA 1
ATOM 694 C C . MET A 1 91 ? -10.120 0.005 26.218 1.00 80.56 91 MET A C 1
ATOM 696 O O . MET A 1 91 ? -9.422 0.983 26.467 1.00 80.56 91 MET A O 1
ATOM 700 N N . THR A 1 92 ? -9.620 -1.231 26.197 1.00 84.38 92 THR A N 1
ATOM 701 C CA . THR A 1 92 ? -8.202 -1.549 26.446 1.00 84.38 92 THR A CA 1
ATOM 702 C C . THR A 1 92 ? -7.305 -1.353 25.217 1.00 84.38 92 THR A C 1
ATOM 704 O O . THR A 1 92 ? -6.087 -1.474 25.324 1.00 84.38 92 THR A O 1
ATOM 707 N N . GLY A 1 93 ? -7.881 -1.072 24.042 1.00 85.62 93 GLY A N 1
ATOM 708 C CA . GLY A 1 93 ? -7.160 -0.914 22.776 1.00 85.62 93 GLY A CA 1
ATOM 709 C C . GLY A 1 93 ? -6.667 -2.218 22.134 1.00 85.62 93 GLY A C 1
ATOM 710 O O . GLY A 1 93 ? -6.094 -2.176 21.043 1.00 85.62 93 GLY A O 1
ATOM 711 N N . GLN A 1 94 ? -6.914 -3.375 22.754 1.00 86.75 94 GLN A N 1
ATOM 712 C CA . GLN A 1 94 ? -6.499 -4.694 22.261 1.00 86.75 94 GLN A CA 1
ATOM 713 C C . GLN A 1 94 ? -7.056 -4.989 20.864 1.00 86.75 94 GLN A C 1
ATOM 715 O O . GLN A 1 94 ? -6.319 -5.451 19.991 1.00 86.75 94 GLN A O 1
ATOM 720 N N . LEU A 1 95 ? -8.325 -4.646 20.608 1.00 87.38 95 LEU A N 1
ATOM 721 C CA . LEU A 1 95 ? -8.924 -4.868 19.290 1.00 87.38 95 LEU A CA 1
ATOM 722 C C . LEU A 1 95 ? -8.223 -4.040 18.205 1.00 87.38 95 LEU A C 1
ATOM 724 O O . LEU A 1 95 ? -7.947 -4.540 17.113 1.00 87.38 95 LEU A O 1
ATOM 728 N N . ALA A 1 96 ? -7.920 -2.773 18.497 1.00 88.88 96 ALA A N 1
ATOM 729 C CA . ALA A 1 96 ? -7.240 -1.893 17.553 1.00 88.88 96 ALA A CA 1
ATOM 730 C C . ALA A 1 96 ? -5.817 -2.388 17.252 1.00 88.88 96 ALA A C 1
ATOM 732 O O . ALA A 1 96 ? -5.394 -2.383 16.093 1.00 88.88 96 ALA A O 1
ATOM 733 N N . GLN A 1 97 ? -5.099 -2.865 18.273 1.00 90.44 97 GLN A N 1
ATOM 734 C CA . GLN A 1 97 ? -3.771 -3.460 18.115 1.00 90.44 97 GLN A CA 1
ATOM 735 C C . GLN A 1 97 ? -3.806 -4.712 17.235 1.00 90.44 97 GLN A C 1
ATOM 737 O O . GLN A 1 97 ? -2.993 -4.827 16.318 1.00 90.44 97 GLN A O 1
ATOM 742 N N . GLU A 1 98 ? -4.771 -5.607 17.447 1.00 89.31 98 GLU A N 1
ATOM 743 C CA . GLU A 1 98 ? -4.891 -6.831 16.652 1.00 89.31 98 GLU A CA 1
ATOM 744 C C . GLU A 1 98 ? -5.245 -6.535 15.189 1.00 89.31 98 GLU A C 1
ATOM 746 O O . GLU A 1 98 ? -4.631 -7.071 14.266 1.00 89.31 98 GLU A O 1
ATOM 751 N N . VAL A 1 99 ? -6.177 -5.609 14.945 1.00 92.50 99 VAL A N 1
ATOM 752 C CA . VAL A 1 99 ? -6.520 -5.179 13.581 1.00 92.50 99 VAL A CA 1
ATOM 753 C C . VAL A 1 99 ? -5.321 -4.531 12.887 1.00 92.50 99 VAL A C 1
ATOM 755 O O . VAL A 1 99 ? -5.061 -4.821 11.718 1.00 92.50 99 VAL A O 1
ATOM 758 N N . LYS A 1 100 ? -4.562 -3.689 13.598 1.00 91.75 100 LYS A N 1
ATOM 759 C CA . LYS A 1 100 ? -3.324 -3.094 13.081 1.00 91.75 100 LYS A CA 1
ATOM 760 C C . LYS A 1 100 ? -2.278 -4.162 12.757 1.00 91.75 100 LYS A C 1
ATOM 762 O O . LYS A 1 100 ? -1.652 -4.080 11.705 1.00 91.75 100 LYS A O 1
ATOM 767 N N . ARG A 1 101 ? -2.106 -5.170 13.615 1.00 90.88 101 ARG A N 1
ATOM 768 C CA . ARG A 1 101 ? -1.176 -6.286 13.390 1.00 90.88 101 ARG A CA 1
ATOM 769 C C . ARG A 1 101 ? -1.521 -7.042 12.107 1.00 90.88 101 ARG A C 1
ATOM 771 O O . ARG A 1 101 ? -0.652 -7.214 11.258 1.00 90.88 101 ARG A O 1
ATOM 778 N N . LEU A 1 102 ? -2.787 -7.429 11.935 1.00 92.38 102 LEU A N 1
ATOM 779 C CA . LEU A 1 102 ? -3.263 -8.120 10.730 1.00 92.38 102 LEU A CA 1
ATOM 780 C C . LEU A 1 102 ? -3.070 -7.272 9.467 1.00 92.38 102 LEU A C 1
ATOM 782 O O . LEU A 1 102 ? -2.601 -7.782 8.451 1.00 92.38 102 LEU A O 1
ATOM 786 N N . TYR A 1 103 ? -3.361 -5.972 9.548 1.00 93.88 103 TYR A N 1
ATOM 787 C CA . TYR A 1 103 ? -3.111 -5.041 8.452 1.00 93.88 103 TYR A CA 1
ATOM 788 C C . TYR A 1 103 ? -1.630 -4.981 8.064 1.00 93.88 103 TYR A C 1
ATOM 790 O O . TYR A 1 103 ? -1.314 -5.069 6.883 1.00 93.88 103 TYR A O 1
ATOM 798 N N . LEU A 1 104 ? -0.720 -4.850 9.036 1.00 90.69 104 LEU A N 1
ATOM 799 C CA . LEU A 1 104 ? 0.718 -4.746 8.767 1.00 90.69 104 LEU A CA 1
ATOM 800 C C . LEU A 1 104 ? 1.314 -6.059 8.244 1.00 90.69 104 LEU A C 1
ATOM 802 O O . LEU A 1 104 ? 2.235 -6.025 7.430 1.00 90.69 104 LEU A O 1
ATOM 806 N N . MET A 1 105 ? 0.767 -7.210 8.645 1.00 89.81 105 MET A N 1
ATOM 807 C CA . MET A 1 105 ? 1.125 -8.496 8.041 1.00 89.81 105 MET A CA 1
ATOM 808 C C . MET A 1 105 ? 0.726 -8.560 6.564 1.00 89.81 105 MET A C 1
ATOM 810 O O . MET A 1 105 ? 1.530 -8.971 5.730 1.00 89.81 105 MET A O 1
ATOM 814 N N . GLU A 1 106 ? -0.497 -8.138 6.222 1.00 95.25 106 GLU A N 1
ATOM 815 C CA . GLU A 1 106 ? -0.919 -8.090 4.820 1.00 95.25 106 GLU A CA 1
ATOM 816 C C . GLU A 1 106 ? -0.110 -7.052 4.029 1.00 95.25 106 GLU A C 1
ATOM 818 O O . GLU A 1 106 ? 0.316 -7.333 2.911 1.00 95.25 106 GLU A O 1
ATOM 823 N N . TYR A 1 107 ? 0.175 -5.895 4.632 1.00 92.94 107 TYR A N 1
ATOM 824 C CA . TYR A 1 107 ? 1.041 -4.864 4.066 1.00 92.94 107 TYR A CA 1
ATOM 825 C C . TYR A 1 107 ? 2.392 -5.447 3.646 1.00 92.94 107 TYR A C 1
ATOM 827 O O . TYR A 1 107 ? 2.769 -5.349 2.479 1.00 92.94 107 TYR A O 1
ATOM 835 N N . ALA A 1 108 ? 3.100 -6.097 4.575 1.00 87.00 108 ALA A N 1
ATOM 836 C CA . ALA A 1 108 ? 4.394 -6.715 4.304 1.00 87.00 108 ALA A CA 1
ATOM 837 C C . ALA A 1 108 ? 4.293 -7.752 3.180 1.00 87.00 108 ALA A C 1
ATOM 839 O O . ALA A 1 108 ? 5.049 -7.683 2.213 1.00 87.00 108 ALA A O 1
ATOM 840 N N . LYS A 1 109 ? 3.291 -8.638 3.243 1.00 90.94 109 LYS A N 1
ATOM 841 C CA . LYS A 1 109 ? 3.080 -9.676 2.233 1.00 90.94 109 LYS A CA 1
ATOM 842 C C . LYS A 1 109 ? 2.859 -9.107 0.829 1.00 90.94 109 LYS A C 1
ATOM 844 O O . LYS A 1 109 ? 3.458 -9.589 -0.129 1.00 90.94 109 LYS A O 1
ATOM 849 N N . VAL A 1 110 ? 2.016 -8.083 0.691 1.00 94.31 110 VAL A N 1
ATOM 850 C CA . VAL A 1 110 ? 1.740 -7.445 -0.606 1.00 94.31 110 VAL A CA 1
ATOM 851 C C . VAL A 1 110 ? 3.010 -6.815 -1.187 1.00 94.31 110 VAL A C 1
ATOM 853 O O . VAL A 1 110 ? 3.253 -6.924 -2.391 1.00 94.31 110 VAL A O 1
ATOM 856 N N . TRP A 1 111 ? 3.845 -6.206 -0.342 1.00 91.19 111 TRP A N 1
ATOM 857 C CA . TRP A 1 111 ? 5.136 -5.653 -0.752 1.00 91.19 111 TRP A CA 1
ATOM 858 C C . TRP A 1 111 ? 6.152 -6.730 -1.137 1.00 91.19 111 TRP A C 1
ATOM 860 O O . TRP A 1 111 ? 6.789 -6.603 -2.182 1.00 91.19 111 TRP A O 1
ATOM 870 N N . GLU A 1 112 ? 6.280 -7.799 -0.353 1.00 87.44 112 GLU A N 1
ATOM 871 C CA . GLU A 1 112 ? 7.149 -8.942 -0.658 1.00 87.44 112 GLU A CA 1
ATOM 872 C C . GLU A 1 112 ? 6.772 -9.589 -1.996 1.00 87.44 112 GLU A C 1
ATOM 874 O O . GLU A 1 112 ? 7.625 -9.740 -2.875 1.00 87.44 112 GLU A O 1
ATOM 879 N N . ASP A 1 113 ? 5.485 -9.892 -2.188 1.00 92.38 113 ASP A N 1
ATOM 880 C CA . ASP A 1 113 ? 4.964 -10.498 -3.414 1.00 92.38 113 ASP A CA 1
ATOM 881 C C . ASP A 1 113 ? 5.187 -9.568 -4.621 1.00 92.38 113 ASP A C 1
ATOM 883 O O . ASP A 1 113 ? 5.569 -10.017 -5.708 1.00 92.38 113 ASP A O 1
ATOM 887 N N . PHE A 1 114 ? 4.997 -8.254 -4.446 1.00 91.31 114 PHE A N 1
ATOM 888 C CA . PHE A 1 114 ? 5.257 -7.277 -5.497 1.00 91.31 114 PHE A CA 1
ATOM 889 C C . PHE A 1 114 ? 6.743 -7.205 -5.854 1.00 91.31 114 PHE A C 1
ATOM 891 O O . PHE A 1 114 ? 7.061 -7.274 -7.040 1.00 91.31 114 PHE A O 1
ATOM 898 N N . LEU A 1 115 ? 7.639 -7.076 -4.873 1.00 87.69 115 LEU A N 1
ATOM 899 C CA . LEU A 1 115 ? 9.082 -6.941 -5.094 1.00 87.69 115 LEU A CA 1
ATOM 900 C C . LEU A 1 115 ? 9.696 -8.216 -5.681 1.00 87.69 115 LEU A C 1
ATOM 902 O O . LEU A 1 115 ? 10.513 -8.127 -6.595 1.00 87.69 115 LEU A O 1
ATOM 906 N N . ALA A 1 116 ? 9.258 -9.398 -5.237 1.00 88.56 116 ALA A N 1
ATOM 907 C CA . ALA A 1 116 ? 9.713 -10.682 -5.776 1.00 88.56 116 ALA A CA 1
ATOM 908 C C . ALA A 1 116 ? 9.361 -10.876 -7.267 1.00 88.56 116 ALA A C 1
ATOM 910 O O . ALA A 1 116 ? 10.014 -11.656 -7.983 1.00 88.56 116 ALA A O 1
ATOM 911 N N . ASP A 1 117 ? 8.323 -10.176 -7.728 1.00 92.31 117 ASP A N 1
ATOM 912 C CA . ASP A 1 117 ? 7.827 -10.208 -9.097 1.00 92.31 117 ASP A CA 1
ATOM 913 C C . ASP A 1 117 ? 8.491 -9.162 -10.013 1.00 92.31 117 ASP A C 1
ATOM 915 O O . ASP A 1 117 ? 8.521 -9.365 -11.226 1.00 92.31 117 ASP A O 1
ATOM 919 N N . VAL A 1 118 ? 9.076 -8.080 -9.477 1.00 89.75 118 VAL A N 1
ATOM 920 C CA . VAL A 1 118 ? 9.840 -7.098 -10.274 1.00 89.75 118 VAL A CA 1
ATOM 921 C C . VAL A 1 118 ? 11.186 -7.689 -10.696 1.00 89.75 118 VAL A C 1
ATOM 923 O O . VAL A 1 118 ? 11.930 -8.235 -9.883 1.00 89.75 118 VAL A O 1
ATOM 926 N N . ARG A 1 119 ? 11.528 -7.562 -11.979 1.00 85.38 119 ARG A N 1
ATOM 927 C CA . ARG A 1 119 ? 12.821 -7.984 -12.535 1.00 85.38 119 ARG A CA 1
ATOM 928 C C . ARG A 1 119 ? 13.378 -6.913 -13.469 1.00 85.38 119 ARG A C 1
ATOM 930 O O . ARG A 1 119 ? 12.588 -6.210 -14.097 1.00 85.38 119 ARG A O 1
ATOM 937 N N . PRO A 1 120 ? 14.708 -6.797 -13.610 1.00 79.81 120 PRO A N 1
ATOM 938 C CA . PRO A 1 120 ? 15.276 -6.022 -14.699 1.00 79.81 120 PRO A CA 1
ATOM 939 C C . PRO A 1 120 ? 14.927 -6.667 -16.050 1.00 79.81 120 PRO A C 1
ATOM 941 O O . PRO A 1 120 ? 14.819 -7.895 -16.149 1.00 79.81 120 PRO A O 1
ATOM 944 N N . VAL A 1 121 ? 14.755 -5.855 -17.093 1.00 78.56 121 VAL A N 1
ATOM 945 C CA . VAL A 1 121 ? 14.663 -6.353 -18.475 1.00 78.56 121 VAL A CA 1
ATOM 946 C C . VAL A 1 121 ? 15.959 -7.098 -18.814 1.00 78.56 121 VAL A C 1
ATOM 948 O O . VAL A 1 121 ? 17.052 -6.650 -18.466 1.00 78.56 121 VAL A O 1
ATOM 951 N N . ARG A 1 122 ? 15.852 -8.264 -19.469 1.00 62.88 122 ARG A N 1
ATOM 952 C CA . ARG A 1 122 ? 17.035 -9.003 -19.934 1.00 62.88 122 ARG A CA 1
ATOM 953 C C . ARG A 1 122 ? 17.729 -8.183 -21.023 1.00 62.88 122 ARG A C 1
ATOM 955 O O . ARG A 1 122 ? 17.137 -7.939 -22.068 1.00 62.88 122 ARG A O 1
ATOM 962 N N . 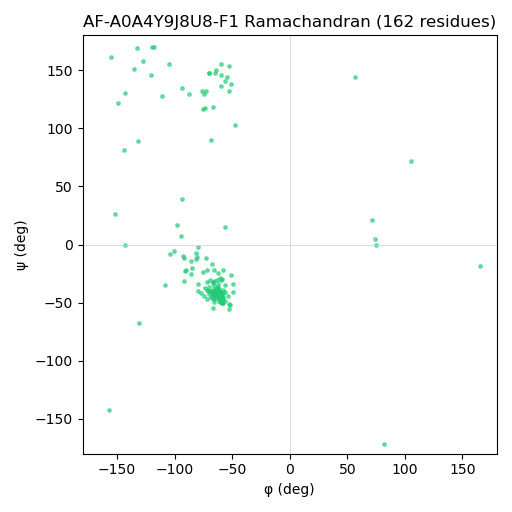VAL A 1 123 ? 18.973 -7.787 -20.780 1.00 50.97 123 VAL A N 1
ATOM 963 C CA . VAL A 1 123 ? 19.847 -7.165 -21.785 1.00 50.97 123 VAL A CA 1
ATOM 964 C C . VAL A 1 123 ? 20.374 -8.241 -22.735 1.00 50.97 123 VAL A C 1
ATOM 966 O O . VAL A 1 123 ? 20.814 -9.300 -22.288 1.00 50.97 123 VAL A O 1
ATOM 969 N N . ALA A 1 124 ? 20.287 -7.991 -24.044 1.00 50.50 124 ALA A N 1
ATOM 970 C CA . ALA A 1 124 ? 20.575 -8.981 -25.084 1.00 50.50 124 ALA A CA 1
ATOM 971 C C . ALA A 1 124 ? 22.082 -9.158 -25.368 1.00 50.50 124 ALA A C 1
ATOM 973 O O . ALA A 1 124 ? 22.461 -10.107 -26.050 1.00 50.50 124 ALA A O 1
ATOM 974 N N . SER A 1 125 ? 22.950 -8.284 -24.838 1.00 50.59 125 SER A N 1
ATOM 975 C CA . SER A 1 125 ? 24.412 -8.380 -24.971 1.00 50.59 125 SER A CA 1
ATOM 976 C C . SER A 1 125 ? 25.170 -7.674 -23.831 1.00 50.59 125 SER A C 1
ATOM 978 O O . SER A 1 125 ? 24.616 -6.828 -23.125 1.00 50.59 125 SER A O 1
ATOM 980 N N . LEU A 1 126 ? 26.454 -8.015 -23.652 1.00 42.56 126 LEU A N 1
ATOM 981 C CA . LEU A 1 126 ? 27.341 -7.441 -22.623 1.00 42.56 126 LEU A CA 1
ATOM 982 C C . LEU A 1 126 ? 27.567 -5.925 -22.792 1.00 42.56 126 LEU A C 1
ATOM 984 O O . LEU A 1 126 ? 27.619 -5.206 -21.795 1.00 42.56 126 LEU A O 1
ATOM 988 N N . ASP A 1 127 ? 27.606 -5.422 -24.028 1.00 49.09 127 ASP A N 1
ATOM 989 C CA . ASP A 1 127 ? 27.709 -3.979 -24.299 1.00 49.09 127 ASP A CA 1
ATOM 990 C C . ASP A 1 127 ? 26.446 -3.226 -23.864 1.00 49.09 127 ASP A C 1
ATOM 992 O O . ASP A 1 127 ? 26.521 -2.166 -23.238 1.00 49.09 127 ASP A O 1
ATOM 996 N N . GLN A 1 128 ? 25.267 -3.816 -24.100 1.00 53.41 128 GLN A N 1
ATOM 997 C CA . GLN A 1 128 ? 24.006 -3.269 -23.599 1.00 53.41 128 GLN A CA 1
ATOM 998 C C . GLN A 1 128 ? 23.944 -3.310 -22.070 1.00 53.41 128 GLN A C 1
ATOM 1000 O O . GLN A 1 128 ? 23.438 -2.368 -21.468 1.00 53.41 128 GLN A O 1
ATOM 1005 N N . ALA A 1 129 ? 24.502 -4.339 -21.424 1.00 49.25 129 ALA A N 1
ATOM 1006 C CA . ALA A 1 129 ? 24.578 -4.413 -19.965 1.00 49.25 129 ALA A CA 1
ATOM 1007 C C . ALA A 1 129 ? 25.420 -3.271 -19.364 1.00 49.25 129 ALA A C 1
ATOM 1009 O O . ALA A 1 129 ? 25.024 -2.697 -18.349 1.00 49.25 129 ALA A O 1
ATOM 1010 N N . GLY A 1 130 ? 26.528 -2.889 -20.010 1.00 56.22 130 GLY A N 1
ATOM 1011 C CA . GLY A 1 130 ? 27.350 -1.743 -19.603 1.00 56.22 130 GLY A CA 1
ATOM 1012 C C . GLY A 1 130 ? 26.634 -0.397 -19.767 1.00 56.22 130 GLY A C 1
ATOM 1013 O O . GLY A 1 130 ? 26.652 0.435 -18.858 1.00 56.22 130 GLY A O 1
ATOM 1014 N N . GLU A 1 131 ? 25.946 -0.200 -20.894 1.00 59.88 131 GLU A N 1
ATOM 1015 C CA . GLU A 1 131 ? 25.150 1.004 -21.175 1.00 59.88 131 GLU A CA 1
ATOM 1016 C C . GLU A 1 131 ? 23.954 1.142 -20.214 1.00 59.88 131 GLU A C 1
ATOM 1018 O O . GLU A 1 131 ? 23.640 2.232 -19.727 1.00 59.88 131 GLU A O 1
ATOM 1023 N N . GLN A 1 132 ? 23.296 0.020 -19.911 1.00 58.28 132 GLN A N 1
ATOM 102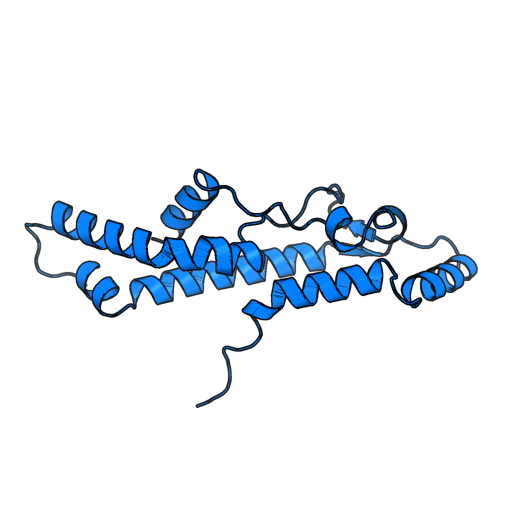4 C CA . GLN A 1 132 ? 22.160 -0.059 -18.997 1.00 58.28 132 GLN A CA 1
ATOM 1025 C C . GLN A 1 132 ? 22.602 0.147 -17.544 1.00 58.28 132 GLN A C 1
ATOM 1027 O O . GLN A 1 132 ? 21.939 0.872 -16.810 1.00 58.28 132 GLN A O 1
ATOM 1032 N N . ALA A 1 133 ? 23.745 -0.414 -17.131 1.00 56.66 133 ALA A N 1
ATOM 1033 C CA . ALA A 1 133 ? 24.314 -0.194 -15.802 1.00 56.66 133 ALA A CA 1
ATOM 1034 C C . ALA A 1 133 ? 24.692 1.279 -15.581 1.00 56.66 133 ALA A C 1
ATOM 1036 O O . ALA A 1 133 ? 24.380 1.833 -14.530 1.00 56.66 133 ALA A O 1
ATOM 1037 N N . ARG A 1 134 ? 25.278 1.951 -16.585 1.00 62.00 134 ARG A N 1
ATOM 1038 C CA . ARG A 1 134 ? 25.543 3.401 -16.523 1.00 62.00 134 ARG A CA 1
ATOM 1039 C C . ARG A 1 134 ? 24.254 4.220 -16.405 1.00 62.00 134 ARG A C 1
ATOM 1041 O O . ARG A 1 134 ? 24.190 5.114 -15.566 1.00 62.00 134 ARG A O 1
ATOM 1048 N N . ARG A 1 135 ? 23.207 3.876 -17.167 1.00 61.28 135 ARG A N 1
ATOM 1049 C CA . ARG A 1 135 ? 21.877 4.512 -17.067 1.00 61.28 135 ARG A CA 1
ATOM 1050 C C . ARG A 1 135 ? 21.162 4.235 -15.743 1.00 61.28 135 ARG A C 1
ATOM 1052 O O . ARG A 1 135 ? 20.447 5.098 -15.248 1.00 61.28 135 ARG A O 1
ATOM 1059 N N . CYS A 1 136 ? 21.353 3.060 -15.149 1.00 53.75 136 CYS A N 1
ATOM 1060 C CA . CYS A 1 136 ? 20.807 2.710 -13.835 1.00 53.75 136 CYS A CA 1
ATOM 1061 C C . CYS A 1 136 ? 21.567 3.369 -12.671 1.00 53.75 136 CYS A C 1
ATOM 1063 O O . CYS A 1 136 ? 20.978 3.552 -11.608 1.00 53.75 136 CYS A O 1
ATOM 1065 N N . SER A 1 137 ? 22.830 3.750 -12.866 1.00 57.25 137 SER A N 1
ATOM 1066 C CA . SER A 1 137 ? 23.685 4.359 -11.834 1.00 57.25 137 SER A CA 1
ATOM 1067 C C . SER A 1 137 ? 23.813 5.883 -11.940 1.00 57.25 137 SER A C 1
ATOM 1069 O O . SER A 1 137 ? 24.427 6.501 -11.073 1.00 57.25 137 SER A O 1
ATOM 1071 N N . SER A 1 138 ? 23.256 6.515 -12.979 1.00 62.31 138 SER A N 1
ATOM 1072 C CA . SER A 1 138 ? 23.211 7.977 -13.079 1.00 62.31 138 SER A CA 1
ATOM 1073 C C . SER A 1 138 ? 22.244 8.573 -12.054 1.00 62.31 138 SER A C 1
ATOM 1075 O O . SER A 1 138 ? 21.190 7.990 -11.797 1.00 62.31 138 SER A O 1
ATOM 1077 N N . ALA A 1 139 ? 22.539 9.772 -11.546 1.00 54.62 139 ALA A N 1
ATOM 1078 C CA . ALA A 1 139 ? 21.600 10.528 -10.718 1.00 54.62 139 ALA A CA 1
ATOM 1079 C C . ALA A 1 139 ? 20.234 10.663 -11.430 1.00 54.62 139 ALA A C 1
ATOM 1081 O O . ALA A 1 139 ? 20.189 11.009 -12.611 1.00 54.62 139 ALA A O 1
ATOM 1082 N N . ASN A 1 140 ? 19.131 10.384 -10.726 1.00 56.34 140 ASN A N 1
ATOM 1083 C CA . ASN A 1 140 ? 17.754 10.322 -11.254 1.00 56.34 140 ASN A CA 1
ATOM 1084 C C . ASN A 1 140 ? 17.432 9.119 -12.167 1.00 56.34 140 ASN A C 1
ATOM 1086 O O . ASN A 1 140 ? 16.439 9.153 -12.913 1.00 56.34 140 ASN A O 1
ATOM 1090 N N . SER A 1 141 ? 18.200 8.030 -12.104 1.00 68.69 141 SER A N 1
ATOM 1091 C CA . SER A 1 141 ? 17.848 6.804 -12.829 1.00 68.69 141 SER A CA 1
ATOM 1092 C C . SER A 1 141 ? 16.487 6.242 -12.391 1.00 68.69 141 SER A C 1
ATOM 1094 O O . SER A 1 141 ? 16.010 6.473 -11.275 1.00 68.69 141 SER A O 1
ATOM 1096 N N . SER A 1 142 ? 15.835 5.477 -13.269 1.00 68.56 142 SER A N 1
ATOM 1097 C CA . SER A 1 142 ? 14.591 4.767 -12.930 1.00 68.56 142 SER A CA 1
ATOM 1098 C C . SER A 1 142 ? 14.772 3.769 -11.786 1.00 68.56 142 SER A C 1
ATOM 1100 O O . SER A 1 142 ? 13.835 3.549 -11.021 1.00 68.56 142 SER A O 1
ATOM 1102 N N . LEU A 1 143 ? 15.975 3.206 -11.631 1.00 68.31 143 LEU A N 1
ATOM 1103 C CA . LEU A 1 143 ? 16.309 2.319 -10.521 1.00 68.31 143 LEU A CA 1
ATOM 1104 C C . LEU A 1 143 ? 16.439 3.084 -9.200 1.00 68.31 143 LEU A C 1
ATOM 1106 O O . LEU A 1 143 ? 15.849 2.675 -8.205 1.00 68.31 143 LEU A O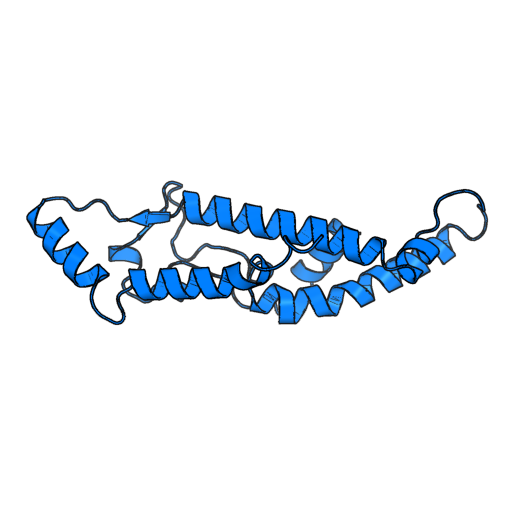 1
ATOM 1110 N N . GLU A 1 144 ? 17.150 4.212 -9.192 1.00 71.56 144 GLU A N 1
ATOM 1111 C CA . GLU A 1 144 ? 17.291 5.058 -8.005 1.00 71.56 144 GLU A CA 1
ATOM 1112 C C . GLU A 1 144 ? 15.925 5.587 -7.542 1.00 71.56 144 GLU A C 1
ATOM 1114 O O . GLU A 1 144 ? 15.582 5.491 -6.361 1.00 71.56 144 GLU A O 1
ATOM 1119 N N . ARG A 1 145 ? 15.107 6.084 -8.483 1.00 75.81 145 ARG A N 1
ATOM 1120 C CA . ARG A 1 145 ? 13.733 6.533 -8.205 1.00 75.81 145 ARG A CA 1
ATOM 1121 C C . ARG A 1 145 ? 12.879 5.412 -7.621 1.00 75.81 145 ARG A C 1
ATOM 1123 O O . ARG A 1 145 ? 12.216 5.628 -6.607 1.00 75.81 145 ARG A O 1
ATOM 1130 N N . PHE A 1 146 ? 12.957 4.211 -8.196 1.00 75.12 146 PHE A N 1
ATOM 1131 C CA . PHE A 1 146 ? 12.248 3.045 -7.681 1.00 75.12 146 PHE A CA 1
ATOM 1132 C C . PHE A 1 146 ? 12.686 2.682 -6.257 1.00 75.12 146 PHE A C 1
ATOM 1134 O O . PHE A 1 146 ? 11.832 2.548 -5.385 1.00 75.12 146 PHE A O 1
ATOM 1141 N N . ILE A 1 147 ? 13.993 2.591 -5.988 1.00 77.31 147 ILE A N 1
ATOM 1142 C CA . ILE A 1 147 ? 14.521 2.256 -4.655 1.00 77.31 147 ILE A CA 1
ATOM 1143 C C . ILE A 1 147 ? 14.068 3.286 -3.614 1.00 77.31 147 ILE A C 1
ATOM 1145 O O . ILE A 1 147 ? 13.593 2.903 -2.545 1.00 77.31 147 ILE A O 1
ATOM 1149 N N . ARG A 1 148 ? 14.143 4.588 -3.923 1.00 76.75 148 ARG A N 1
ATOM 1150 C CA . ARG A 1 148 ? 13.662 5.653 -3.025 1.00 76.75 148 ARG A CA 1
ATOM 1151 C C . ARG A 1 148 ? 12.158 5.548 -2.768 1.00 76.75 148 ARG A C 1
ATOM 1153 O O . ARG A 1 148 ? 11.718 5.720 -1.632 1.00 76.75 148 ARG A O 1
ATOM 1160 N N . ALA A 1 149 ? 11.373 5.253 -3.803 1.00 75.19 149 ALA A N 1
ATOM 1161 C CA . ALA A 1 149 ? 9.929 5.091 -3.687 1.00 75.19 149 ALA A CA 1
ATOM 1162 C C . ALA A 1 149 ? 9.559 3.867 -2.830 1.00 75.19 149 ALA A C 1
ATOM 1164 O O . ALA A 1 149 ? 8.695 3.980 -1.962 1.00 75.19 149 ALA A O 1
ATOM 1165 N N . VAL A 1 150 ? 10.256 2.738 -3.014 1.00 75.69 150 VAL A N 1
ATOM 1166 C CA . VAL A 1 150 ? 10.115 1.539 -2.173 1.00 75.69 150 VAL A CA 1
ATOM 1167 C C . VAL A 1 150 ? 10.480 1.865 -0.730 1.00 75.69 150 VAL A C 1
ATOM 1169 O O . VAL A 1 150 ? 9.676 1.605 0.152 1.00 75.69 150 VAL A O 1
ATOM 1172 N N . ALA A 1 151 ? 11.629 2.500 -0.484 1.00 74.81 151 ALA A N 1
ATOM 1173 C CA . ALA A 1 151 ? 12.075 2.845 0.866 1.00 74.81 151 ALA A CA 1
ATOM 1174 C C . ALA A 1 151 ? 11.077 3.756 1.600 1.00 74.81 151 ALA A C 1
ATOM 1176 O O . ALA A 1 151 ? 10.759 3.522 2.764 1.00 74.81 151 ALA A O 1
ATOM 1177 N N . ARG A 1 152 ? 10.527 4.770 0.919 1.00 76.50 152 ARG A N 1
ATOM 1178 C CA . ARG A 1 152 ? 9.480 5.631 1.490 1.00 76.50 152 ARG A CA 1
ATOM 1179 C C . ARG A 1 152 ? 8.214 4.841 1.802 1.00 76.50 152 ARG A C 1
ATOM 1181 O O . ARG A 1 152 ? 7.606 5.045 2.849 1.00 76.50 152 ARG A O 1
ATOM 1188 N N . ALA A 1 153 ? 7.815 3.955 0.896 1.00 64.44 153 ALA A N 1
ATOM 1189 C CA . ALA A 1 153 ? 6.614 3.167 1.074 1.00 64.44 153 ALA A CA 1
ATOM 1190 C C . ALA A 1 153 ? 6.775 2.088 2.157 1.00 64.44 153 ALA A C 1
ATOM 1192 O O . ALA A 1 153 ? 5.817 1.818 2.864 1.00 64.44 153 ALA A O 1
ATOM 1193 N N . THR A 1 154 ? 7.953 1.502 2.362 1.00 65.56 154 THR A N 1
ATOM 1194 C CA . THR A 1 154 ? 8.179 0.465 3.387 1.00 65.56 154 THR A CA 1
ATOM 1195 C C . THR A 1 154 ? 8.664 1.013 4.728 1.00 65.56 154 THR A C 1
ATOM 1197 O O . THR A 1 154 ? 8.611 0.298 5.725 1.00 65.56 154 THR A O 1
ATOM 1200 N N . SER A 1 155 ? 9.029 2.298 4.810 1.00 65.50 155 SER A N 1
ATOM 1201 C CA . SER A 1 155 ? 9.386 2.981 6.063 1.00 65.50 155 SER A CA 1
ATOM 1202 C C . SER A 1 155 ? 8.394 2.800 7.236 1.00 65.50 155 SER A C 1
ATOM 1204 O O . SER A 1 155 ? 8.885 2.661 8.358 1.00 65.50 155 SER A O 1
ATOM 1206 N N . PRO A 1 156 ? 7.054 2.689 7.051 1.00 53.81 156 PRO A N 1
ATOM 1207 C CA . PRO A 1 156 ? 6.129 2.382 8.152 1.00 53.81 156 PRO A CA 1
ATOM 1208 C C . PRO A 1 156 ? 6.439 1.063 8.881 1.00 53.81 156 PRO A C 1
ATOM 1210 O O . PRO A 1 156 ? 6.018 0.878 10.019 1.00 53.81 156 PRO A O 1
ATOM 1213 N N . VAL A 1 157 ? 7.161 0.144 8.227 1.00 52.12 157 VAL A N 1
ATOM 1214 C CA . VAL A 1 157 ? 7.473 -1.211 8.708 1.00 52.12 157 VAL A CA 1
ATOM 1215 C C . VAL A 1 157 ? 8.813 -1.257 9.467 1.00 52.12 157 VAL A C 1
ATOM 1217 O O . VAL A 1 157 ? 9.095 -2.237 10.149 1.00 52.12 157 VAL A O 1
ATOM 1220 N N . SER A 1 158 ? 9.643 -0.206 9.411 1.00 46.91 158 SER A N 1
ATOM 1221 C CA . SER A 1 158 ? 11.057 -0.307 9.815 1.00 46.91 158 SER A CA 1
ATOM 1222 C C . SER A 1 158 ? 11.404 0.084 11.263 1.00 46.91 158 SER A C 1
ATOM 1224 O O . SER A 1 158 ? 12.583 0.079 11.598 1.00 46.91 158 SER A O 1
ATOM 1226 N N . TYR A 1 159 ? 10.444 0.363 12.152 1.00 40.53 159 TYR A N 1
ATOM 1227 C CA . TYR A 1 159 ? 10.736 0.576 13.584 1.00 40.53 159 TYR A CA 1
ATOM 1228 C C . TYR A 1 159 ? 9.623 0.023 14.482 1.00 40.53 159 TYR A C 1
ATOM 1230 O O . TYR A 1 159 ? 8.748 0.757 14.936 1.00 40.53 159 TYR A O 1
ATOM 1238 N N . SER A 1 160 ? 9.621 -1.288 14.741 1.00 41.03 160 SER A N 1
ATOM 1239 C CA . SER A 1 160 ? 8.805 -1.896 15.814 1.00 41.03 160 SER A CA 1
ATOM 1240 C C . SER A 1 160 ? 9.407 -3.180 16.397 1.00 41.03 160 SER A C 1
ATOM 1242 O O . SER A 1 160 ? 8.672 -4.009 16.916 1.00 41.03 160 SER A O 1
ATOM 1244 N N . HIS A 1 161 ? 10.729 -3.361 16.346 1.00 50.34 161 HIS A N 1
ATOM 1245 C CA . HIS A 1 161 ? 11.404 -4.377 17.153 1.00 50.34 161 HIS A CA 1
ATOM 1246 C C . HIS A 1 161 ? 12.756 -3.841 17.629 1.00 50.34 161 HIS A C 1
ATOM 1248 O O . HIS A 1 161 ? 13.534 -3.364 16.809 1.00 50.34 161 HIS A O 1
ATOM 1254 N N . LEU A 1 162 ? 12.996 -3.977 18.941 1.00 40.88 162 LEU A N 1
ATOM 1255 C CA . LEU A 1 162 ? 14.188 -3.641 19.741 1.00 40.88 162 LEU A CA 1
ATOM 1256 C C . LEU A 1 162 ? 14.074 -2.390 20.629 1.00 40.88 162 LEU A C 1
ATOM 1258 O O . LEU A 1 162 ? 14.778 -1.407 20.433 1.00 40.88 162 LEU A O 1
ATOM 1262 N N . THR A 1 163 ? 13.285 -2.514 21.694 1.00 36.09 163 THR A N 1
ATOM 1263 C CA . THR A 1 163 ? 13.827 -2.381 23.058 1.00 36.09 163 THR A CA 1
ATOM 1264 C C . THR A 1 163 ? 13.007 -3.266 23.995 1.00 36.09 163 THR A C 1
ATOM 1266 O O . THR A 1 163 ? 11.780 -3.175 24.023 1.00 36.09 163 THR A O 1
ATOM 1269 N N . LEU A 1 164 ? 13.716 -4.186 24.656 1.00 42.00 164 LEU A N 1
ATOM 1270 C CA . LEU A 1 164 ? 13.281 -4.923 25.845 1.00 42.00 164 LEU A CA 1
ATOM 1271 C C . LEU A 1 164 ? 13.097 -3.960 27.022 1.00 42.00 164 LEU A C 1
ATOM 1273 O O . LEU A 1 164 ? 13.841 -2.952 27.053 1.00 42.00 164 LEU A O 1
#

Radius of gyration: 21.05 Å; Cα contacts (8 Å, |Δi|>4): 162; chains: 1; bounding box: 56×25×56 Å

Nearest PDB structures (foldseek):
  5xu0-assembly1_B-2  TM=3.124E-01  e=6.379E+00  Streptococcus pneumoniae

Mean predicted aligned error: 10.47 Å